Protein AF-K0IMJ0-F1 (afdb_monomer_lite)

Structure (mmCIF, N/CA/C/O backbone):
data_AF-K0IMJ0-F1
#
_entry.id   AF-K0IMJ0-F1
#
loop_
_atom_site.group_PDB
_atom_site.id
_atom_site.type_symbol
_atom_site.label_atom_id
_atom_site.label_alt_id
_atom_site.label_comp_id
_atom_site.label_asym_id
_atom_site.label_entity_id
_atom_site.label_seq_id
_atom_site.pdbx_PDB_ins_code
_atom_site.Cartn_x
_atom_site.Cartn_y
_atom_site.Cartn_z
_atom_site.occupancy
_atom_site.B_iso_or_equiv
_atom_site.auth_seq_id
_atom_site.auth_comp_id
_atom_site.auth_asym_id
_atom_site.auth_atom_id
_atom_site.pdbx_PDB_model_num
ATOM 1 N N . MET A 1 1 ? 14.887 1.684 5.832 1.00 66.50 1 MET A N 1
ATOM 2 C CA . MET A 1 1 ? 14.760 2.628 4.702 1.00 66.50 1 MET A CA 1
ATOM 3 C C . MET A 1 1 ? 13.283 2.788 4.365 1.00 66.50 1 MET A C 1
ATOM 5 O O . MET A 1 1 ? 12.647 1.755 4.183 1.00 66.50 1 MET A O 1
ATOM 9 N N . PRO A 1 2 ? 12.743 4.018 4.361 1.00 81.38 2 PRO A N 1
ATOM 10 C CA . PRO A 1 2 ? 11.340 4.286 4.018 1.00 81.38 2 PRO A CA 1
ATOM 11 C C . PRO A 1 2 ? 10.992 3.920 2.564 1.00 81.38 2 PRO A C 1
ATOM 13 O O . PRO A 1 2 ? 11.862 3.975 1.689 1.00 81.38 2 PRO A O 1
ATOM 16 N N . ILE A 1 3 ? 9.724 3.591 2.302 1.00 82.00 3 ILE A N 1
ATOM 17 C CA . ILE A 1 3 ? 9.204 3.175 0.987 1.00 82.00 3 ILE A CA 1
ATOM 18 C C . ILE A 1 3 ? 9.400 4.286 -0.047 1.00 82.00 3 ILE A C 1
ATOM 20 O O . ILE A 1 3 ? 9.798 3.993 -1.176 1.00 82.00 3 ILE A O 1
ATOM 24 N N . ARG A 1 4 ? 9.250 5.555 0.361 1.00 83.25 4 ARG A N 1
ATOM 25 C CA . ARG A 1 4 ? 9.509 6.736 -0.493 1.00 83.25 4 ARG A CA 1
ATOM 26 C C . ARG A 1 4 ? 10.887 6.749 -1.155 1.00 83.25 4 ARG A C 1
ATOM 28 O O . ARG A 1 4 ? 11.062 7.381 -2.187 1.00 83.25 4 ARG A O 1
ATOM 35 N N . HIS A 1 5 ? 11.868 6.050 -0.583 1.00 84.94 5 HIS A N 1
ATOM 36 C CA . HIS A 1 5 ? 13.197 5.928 -1.177 1.00 84.94 5 HIS A CA 1
ATOM 37 C C . HIS A 1 5 ? 13.399 4.608 -1.932 1.00 84.94 5 HIS A C 1
ATOM 39 O O . HIS A 1 5 ? 14.235 4.550 -2.826 1.00 84.94 5 HIS A O 1
ATOM 45 N N . LEU A 1 6 ? 12.644 3.555 -1.607 1.00 80.88 6 LEU A N 1
ATOM 46 C CA . LEU A 1 6 ? 12.759 2.248 -2.263 1.00 80.88 6 LEU A CA 1
ATOM 47 C C . LEU A 1 6 ? 12.119 2.242 -3.654 1.00 80.88 6 LEU A C 1
ATOM 49 O O . LEU A 1 6 ? 12.691 1.669 -4.575 1.00 80.88 6 LEU A O 1
ATOM 53 N N . VAL A 1 7 ? 10.975 2.910 -3.830 1.00 81.00 7 VAL A N 1
ATOM 54 C CA . VAL A 1 7 ? 10.273 2.953 -5.126 1.00 81.00 7 VAL A CA 1
ATOM 55 C C . VAL A 1 7 ? 11.107 3.654 -6.212 1.00 81.00 7 VAL A C 1
ATOM 57 O O . VAL A 1 7 ? 11.291 3.061 -7.277 1.00 81.00 7 VAL A O 1
ATOM 60 N N . PRO A 1 8 ? 11.701 4.844 -5.977 1.00 80.62 8 PRO A N 1
ATOM 61 C CA . PRO A 1 8 ? 12.594 5.458 -6.961 1.00 80.62 8 PRO A CA 1
ATOM 62 C C . PRO A 1 8 ? 13.854 4.630 -7.228 1.00 80.62 8 PRO A C 1
ATOM 64 O O . PRO A 1 8 ? 14.329 4.595 -8.361 1.00 80.62 8 PRO A O 1
ATOM 67 N N . LEU A 1 9 ? 14.392 3.945 -6.210 1.00 79.31 9 LEU A N 1
ATOM 68 C CA . LEU A 1 9 ? 15.546 3.062 -6.387 1.00 79.31 9 LEU A CA 1
ATOM 69 C C . LEU A 1 9 ? 15.216 1.856 -7.264 1.00 79.31 9 LEU A C 1
ATOM 71 O O . LEU A 1 9 ? 15.993 1.568 -8.164 1.00 79.31 9 LEU A O 1
ATOM 75 N N . LEU A 1 10 ? 14.065 1.208 -7.066 1.00 76.81 10 LEU A N 1
ATOM 76 C CA . LEU A 1 10 ? 13.575 0.138 -7.942 1.00 76.81 10 LEU A CA 1
ATOM 77 C C . LEU A 1 10 ? 13.455 0.614 -9.391 1.00 76.81 10 LEU A C 1
ATOM 79 O O . LEU A 1 10 ? 13.978 -0.032 -10.299 1.00 76.81 10 LEU A O 1
ATOM 83 N N . LYS A 1 11 ? 12.845 1.789 -9.599 1.00 74.81 11 LYS A N 1
ATOM 84 C CA . LYS A 1 11 ? 12.734 2.398 -10.931 1.00 74.81 11 LYS A CA 1
ATOM 85 C C . LYS A 1 11 ? 14.098 2.738 -11.533 1.00 74.81 11 LYS A C 1
ATOM 87 O O . LYS A 1 11 ? 14.293 2.553 -12.724 1.00 74.81 11 LYS A O 1
ATOM 92 N N . SER A 1 12 ? 15.058 3.227 -10.752 1.00 69.62 12 SER A N 1
ATOM 93 C CA . SER A 1 12 ? 16.404 3.551 -11.251 1.00 69.62 12 SER A CA 1
ATOM 94 C C . SER A 1 12 ? 17.236 2.295 -11.538 1.00 69.62 12 SER A C 1
ATOM 96 O O . SER A 1 12 ? 17.948 2.225 -12.539 1.00 69.62 12 SER A O 1
ATOM 98 N N . HIS A 1 13 ? 17.108 1.260 -10.705 1.00 63.34 13 HIS A N 1
ATOM 99 C CA . HIS A 1 13 ? 17.813 -0.007 -10.874 1.00 63.34 13 HIS A CA 1
ATOM 100 C C . HIS A 1 13 ? 17.404 -0.709 -12.176 1.00 63.34 13 HIS A C 1
ATOM 102 O O . HIS A 1 13 ? 18.269 -1.173 -12.917 1.00 63.34 13 HIS A O 1
ATOM 108 N N . SER A 1 14 ? 16.118 -0.656 -12.543 1.00 58.59 14 SER A N 1
ATOM 109 C CA . SER A 1 14 ? 15.647 -1.178 -13.833 1.00 58.59 14 SER A CA 1
ATOM 110 C C . SER A 1 14 ? 16.202 -0.422 -15.051 1.00 58.59 14 SER A C 1
ATOM 112 O O . SER A 1 14 ? 16.195 -0.963 -16.152 1.00 58.59 14 SER A O 1
ATOM 114 N N . HIS A 1 15 ? 16.661 0.826 -14.890 1.00 52.69 15 HIS A N 1
ATOM 115 C CA . HIS A 1 15 ? 17.245 1.626 -15.977 1.00 52.69 15 HIS A CA 1
ATOM 116 C C . HIS A 1 15 ? 18.763 1.429 -16.126 1.00 52.69 15 HIS A C 1
ATOM 118 O O . HIS A 1 15 ? 19.292 1.672 -17.205 1.00 52.69 15 HIS A O 1
ATOM 124 N N . ASN A 1 16 ? 19.473 0.978 -15.086 1.00 48.81 16 ASN A N 1
ATOM 125 C CA . ASN A 1 16 ? 20.938 0.842 -15.111 1.00 48.81 16 ASN A CA 1
ATOM 126 C C . ASN A 1 16 ? 21.437 -0.559 -15.501 1.00 48.81 16 ASN A C 1
ATOM 128 O O . ASN A 1 16 ? 22.616 -0.722 -15.804 1.00 48.81 16 ASN A O 1
ATOM 132 N N . LEU A 1 17 ? 20.556 -1.561 -15.571 1.00 50.00 17 LEU A N 1
ATOM 133 C CA . LEU A 1 17 ? 20.870 -2.908 -16.069 1.00 50.00 17 LEU A CA 1
ATOM 134 C C . LEU A 1 17 ? 20.845 -3.005 -17.612 1.00 50.00 17 LEU A C 1
ATOM 136 O O . LEU A 1 17 ? 20.726 -4.093 -18.169 1.00 50.00 17 LEU A O 1
ATOM 140 N N . LEU A 1 18 ? 20.981 -1.877 -18.326 1.00 47.62 18 LEU A N 1
ATOM 141 C CA . LEU A 1 18 ? 20.987 -1.790 -19.795 1.00 47.62 18 LEU A CA 1
ATOM 142 C C . LEU A 1 18 ? 22.322 -2.259 -20.406 1.00 47.62 18 LEU A C 1
ATOM 144 O O . LEU A 1 18 ? 22.977 -1.555 -21.173 1.00 47.62 18 LEU A O 1
ATOM 148 N N . GLY A 1 19 ? 22.712 -3.484 -20.060 1.00 45.09 19 GLY A N 1
ATOM 149 C CA . GLY A 1 19 ? 23.825 -4.223 -20.629 1.00 45.09 19 GLY A CA 1
ATOM 150 C C . GLY A 1 19 ? 23.373 -5.606 -21.095 1.00 45.09 19 GLY A C 1
ATOM 151 O O . GLY A 1 19 ? 23.455 -6.565 -20.344 1.00 45.09 19 GLY A O 1
ATOM 152 N N . ARG A 1 20 ? 23.004 -5.679 -22.379 1.00 42.19 20 ARG A N 1
ATOM 153 C CA . ARG A 1 20 ? 23.011 -6.852 -23.283 1.00 42.19 20 ARG A CA 1
ATOM 154 C C . ARG A 1 20 ? 21.811 -7.802 -23.395 1.00 42.19 20 ARG A C 1
ATOM 156 O O . ARG A 1 20 ? 21.728 -8.384 -24.471 1.00 42.19 20 ARG A O 1
ATOM 163 N N . ASP A 1 21 ? 20.851 -7.873 -22.472 1.00 47.88 21 ASP A N 1
ATOM 164 C CA . ASP A 1 21 ? 19.695 -8.784 -22.638 1.00 47.88 21 ASP A CA 1
ATOM 165 C C . ASP A 1 21 ? 18.327 -8.064 -22.697 1.00 47.88 21 ASP A C 1
ATOM 167 O O . ASP A 1 21 ? 17.691 -7.730 -21.703 1.00 47.88 21 ASP A O 1
ATOM 171 N N . TRP A 1 22 ? 17.937 -7.770 -23.938 1.00 42.00 22 TRP A N 1
ATOM 172 C CA . TRP A 1 22 ? 16.612 -7.555 -24.533 1.00 42.00 22 TRP A CA 1
ATOM 173 C C . TRP A 1 22 ? 15.346 -7.613 -23.628 1.00 42.00 22 TRP A C 1
ATOM 175 O O . TRP A 1 22 ? 14.984 -8.651 -23.096 1.00 42.00 22 TRP A O 1
ATOM 185 N N . ILE A 1 23 ? 14.585 -6.504 -23.602 1.00 48.38 23 ILE A N 1
ATOM 186 C CA . ILE A 1 23 ? 13.110 -6.365 -23.418 1.00 48.38 23 ILE A CA 1
ATOM 187 C C . ILE A 1 23 ? 12.468 -6.803 -22.070 1.00 48.38 23 ILE A C 1
ATOM 189 O O . ILE A 1 23 ? 11.442 -6.236 -21.698 1.00 48.38 23 ILE A O 1
ATOM 193 N N . GLU A 1 24 ? 13.050 -7.702 -21.277 1.00 43.44 24 GLU A N 1
ATOM 194 C CA . GLU A 1 24 ? 12.277 -8.456 -20.264 1.00 43.44 24 GLU A CA 1
ATOM 195 C C . GLU A 1 24 ? 12.344 -7.994 -18.796 1.00 43.44 24 GLU A C 1
ATOM 197 O O . GLU A 1 24 ? 11.636 -8.543 -17.954 1.00 43.44 24 GLU A O 1
ATOM 202 N N . ARG A 1 25 ? 13.138 -6.979 -18.436 1.00 48.62 25 ARG A N 1
ATOM 203 C CA . ARG A 1 25 ? 13.286 -6.565 -17.019 1.00 48.62 25 ARG A CA 1
ATOM 204 C C . ARG A 1 25 ? 12.996 -5.090 -16.751 1.00 48.62 25 ARG A C 1
ATOM 206 O O . ARG A 1 25 ? 13.628 -4.460 -15.906 1.00 48.62 25 ARG A O 1
ATOM 213 N N . ARG A 1 26 ? 11.986 -4.522 -17.417 1.00 53.28 26 ARG A N 1
ATOM 214 C CA . ARG A 1 26 ? 11.326 -3.338 -16.853 1.00 53.28 26 ARG A CA 1
ATOM 215 C C . ARG A 1 26 ? 10.479 -3.813 -15.678 1.00 53.28 26 ARG A C 1
ATOM 217 O O . ARG A 1 26 ? 9.484 -4.499 -15.876 1.00 53.28 26 ARG A O 1
ATOM 224 N N . ILE A 1 27 ? 10.882 -3.454 -14.461 1.00 61.59 27 ILE A N 1
ATOM 225 C CA . ILE A 1 27 ? 9.939 -3.430 -13.345 1.00 61.59 27 ILE A CA 1
ATOM 226 C C . ILE A 1 27 ? 8.921 -2.357 -13.720 1.00 61.59 27 ILE A C 1
ATOM 228 O O . ILE A 1 27 ? 9.216 -1.162 -13.665 1.00 61.59 27 ILE A O 1
ATOM 232 N N . ASP A 1 28 ? 7.775 -2.798 -14.223 1.00 75.81 28 ASP A N 1
ATOM 233 C CA . ASP A 1 28 ? 6.666 -1.916 -14.516 1.00 75.81 28 ASP A CA 1
ATOM 234 C C . ASP A 1 28 ? 5.933 -1.550 -13.223 1.00 75.81 28 ASP A C 1
ATOM 236 O O . ASP A 1 28 ? 6.106 -2.145 -12.153 1.00 75.81 28 ASP A O 1
ATOM 240 N N . ASP A 1 29 ? 5.121 -0.510 -13.329 1.00 83.06 29 ASP A N 1
ATOM 241 C CA . ASP A 1 29 ? 4.339 0.013 -12.219 1.00 83.06 29 ASP A CA 1
ATOM 242 C C . ASP A 1 29 ? 3.418 -1.074 -11.620 1.00 83.06 29 ASP A C 1
ATOM 244 O O . ASP A 1 29 ? 3.245 -1.144 -10.402 1.00 83.06 29 ASP A O 1
ATOM 248 N N . TYR A 1 30 ? 2.951 -2.018 -12.446 1.00 84.00 30 TYR A N 1
ATOM 249 C CA . TYR A 1 30 ? 2.172 -3.179 -12.015 1.00 84.00 30 TYR A CA 1
ATOM 250 C C . TYR A 1 30 ? 2.948 -4.113 -11.074 1.00 84.00 30 TYR A C 1
ATOM 252 O O . TYR A 1 30 ? 2.420 -4.533 -10.040 1.00 84.00 30 TYR A O 1
ATOM 260 N N . ARG A 1 31 ? 4.218 -4.420 -11.370 1.00 86.56 31 ARG A N 1
ATOM 261 C CA . ARG A 1 31 ? 5.056 -5.266 -10.506 1.00 86.56 31 ARG A CA 1
ATOM 262 C C . ARG A 1 31 ? 5.316 -4.613 -9.151 1.00 86.56 31 ARG A C 1
ATOM 264 O O . ARG A 1 31 ? 5.236 -5.300 -8.132 1.00 86.56 31 ARG A O 1
ATOM 271 N N . ILE A 1 32 ? 5.558 -3.300 -9.116 1.00 89.25 32 ILE A N 1
ATOM 272 C CA . ILE A 1 32 ? 5.726 -2.547 -7.859 1.00 89.25 32 ILE A CA 1
ATOM 273 C C . ILE A 1 32 ? 4.458 -2.649 -7.005 1.00 89.25 32 ILE A C 1
ATOM 275 O O . ILE A 1 32 ? 4.543 -2.967 -5.817 1.00 89.25 32 ILE A O 1
ATOM 279 N N . LEU A 1 33 ? 3.287 -2.444 -7.612 1.00 91.69 33 LEU A N 1
ATOM 280 C CA . LEU A 1 33 ? 2.003 -2.555 -6.919 1.00 91.69 33 LEU A CA 1
ATOM 281 C C . LEU A 1 33 ? 1.759 -3.969 -6.400 1.00 91.69 33 LEU A C 1
ATOM 283 O O . LEU A 1 33 ? 1.407 -4.131 -5.236 1.00 91.69 33 LEU A O 1
ATOM 287 N N . SER A 1 34 ? 2.032 -4.998 -7.203 1.00 92.56 34 SER A N 1
ATOM 288 C CA . SER A 1 34 ? 1.885 -6.392 -6.771 1.00 92.56 34 SER A CA 1
ATOM 289 C C . SER A 1 34 ? 2.790 -6.732 -5.579 1.00 92.56 34 SER A C 1
ATOM 291 O O . SER A 1 34 ? 2.386 -7.459 -4.669 1.00 92.56 34 SER A O 1
ATOM 293 N N . ILE A 1 35 ? 4.010 -6.188 -5.534 1.00 93.06 35 ILE A N 1
ATOM 294 C CA . ILE A 1 35 ? 4.915 -6.356 -4.389 1.00 93.06 35 ILE A CA 1
ATOM 295 C C . ILE A 1 35 ? 4.343 -5.678 -3.138 1.00 93.06 35 ILE A C 1
ATOM 297 O O . ILE A 1 35 ? 4.373 -6.267 -2.053 1.00 93.06 35 ILE A O 1
ATOM 301 N N . MET A 1 36 ? 3.800 -4.467 -3.286 1.00 94.25 36 MET A N 1
ATOM 302 C CA . MET A 1 36 ? 3.141 -3.752 -2.192 1.00 94.25 36 MET A CA 1
ATOM 303 C C . MET A 1 36 ? 1.907 -4.507 -1.688 1.00 94.25 36 MET A C 1
ATOM 305 O O . MET A 1 36 ? 1.776 -4.701 -0.482 1.00 94.25 36 MET A O 1
ATOM 309 N N . GLU A 1 37 ? 1.049 -4.998 -2.586 1.00 95.62 37 GLU A N 1
ATOM 310 C CA . GLU A 1 37 ? -0.120 -5.817 -2.244 1.00 95.62 37 GLU A CA 1
ATOM 311 C C . GLU A 1 37 ? 0.275 -7.039 -1.418 1.00 95.62 37 GLU A C 1
ATOM 313 O O . GLU A 1 37 ? -0.276 -7.262 -0.342 1.00 95.62 37 GLU A O 1
ATOM 318 N N . LYS A 1 38 ? 1.284 -7.791 -1.875 1.00 95.75 38 LYS A N 1
ATOM 319 C CA . LYS A 1 38 ? 1.787 -8.967 -1.154 1.00 95.75 38 LYS A CA 1
ATOM 320 C C . LYS A 1 38 ? 2.351 -8.611 0.222 1.00 95.75 38 LYS A C 1
ATOM 322 O O . LYS A 1 38 ? 2.208 -9.388 1.158 1.00 95.75 38 LYS A O 1
ATOM 327 N N . GLY A 1 39 ? 2.988 -7.449 0.364 1.00 95.31 39 GLY A N 1
ATOM 328 C CA . GLY A 1 39 ? 3.503 -6.991 1.658 1.00 95.31 39 GLY A CA 1
ATOM 329 C C . GLY A 1 39 ? 2.396 -6.686 2.662 1.00 95.31 39 GLY A C 1
ATOM 330 O O . GLY A 1 39 ? 2.551 -6.974 3.849 1.00 95.31 39 GLY A O 1
ATOM 331 N N . ILE A 1 40 ? 1.271 -6.152 2.185 1.00 96.44 40 ILE A N 1
ATOM 332 C CA . ILE A 1 40 ? 0.071 -5.946 3.003 1.00 96.44 40 ILE A CA 1
ATOM 333 C C . ILE A 1 40 ? -0.555 -7.295 3.371 1.00 96.44 40 ILE A C 1
ATOM 335 O O . ILE A 1 40 ? -0.842 -7.534 4.548 1.00 96.44 40 ILE A O 1
ATOM 339 N N . ASP A 1 41 ? -0.684 -8.193 2.392 1.00 97.19 41 ASP A N 1
ATOM 340 C CA . ASP A 1 41 ? -1.261 -9.527 2.573 1.00 97.19 41 ASP A CA 1
ATOM 341 C C . ASP A 1 41 ? -0.542 -10.357 3.643 1.00 97.19 41 ASP A C 1
ATOM 343 O O . ASP A 1 41 ? -1.202 -11.053 4.413 1.00 97.19 41 ASP A O 1
ATOM 347 N N . ASP A 1 42 ? 0.785 -10.252 3.740 1.00 95.94 42 ASP A N 1
ATOM 348 C CA . ASP A 1 42 ? 1.583 -10.996 4.726 1.00 95.94 42 ASP A CA 1
ATOM 349 C C . ASP A 1 42 ? 1.205 -10.696 6.182 1.00 95.94 42 ASP A C 1
ATOM 351 O O . ASP A 1 42 ? 1.393 -11.539 7.057 1.00 95.94 42 ASP A O 1
ATOM 355 N N . ILE A 1 43 ? 0.705 -9.488 6.453 1.00 96.44 43 ILE A N 1
ATOM 356 C CA . ILE A 1 43 ? 0.395 -9.032 7.813 1.00 96.44 43 ILE A CA 1
ATOM 357 C C . ILE A 1 43 ? -1.106 -9.059 8.080 1.00 96.44 43 ILE A C 1
ATOM 359 O O . ILE A 1 43 ? -1.535 -9.451 9.163 1.00 96.44 43 ILE A O 1
ATOM 363 N N . VAL A 1 44 ? -1.907 -8.608 7.116 1.00 94.44 44 VAL A N 1
ATOM 364 C CA . VAL A 1 44 ? -3.350 -8.399 7.303 1.00 94.44 44 VAL A CA 1
ATOM 365 C C . VAL A 1 44 ? -4.158 -9.620 6.849 1.00 94.44 44 VAL A C 1
ATOM 367 O O . VAL A 1 44 ? -5.271 -9.838 7.325 1.00 94.44 44 VAL A O 1
ATOM 370 N N . GLY A 1 45 ? -3.589 -10.451 5.977 1.00 94.88 45 GLY A N 1
ATOM 371 C CA . GLY A 1 45 ? -4.217 -11.647 5.431 1.00 94.88 45 GLY A CA 1
ATOM 372 C C . GLY A 1 45 ? -4.436 -11.559 3.923 1.00 94.88 45 GLY A C 1
ATOM 373 O O . GLY A 1 45 ? -4.394 -10.494 3.311 1.00 94.88 45 GLY A O 1
ATOM 374 N N . LYS A 1 46 ? -4.681 -12.713 3.305 1.00 95.25 46 LYS A N 1
ATOM 375 C CA . LYS A 1 46 ? -4.786 -12.855 1.847 1.00 95.25 46 LYS A CA 1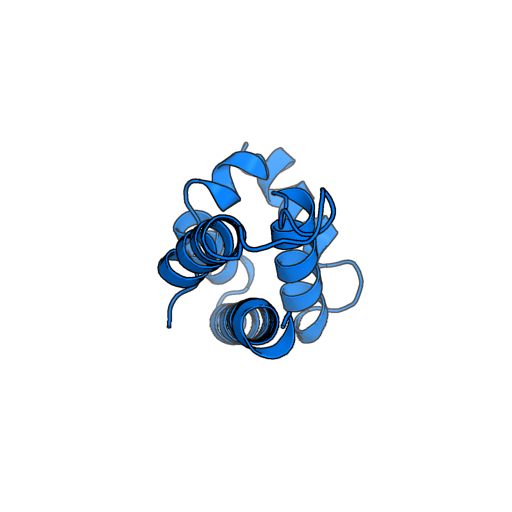
ATOM 376 C C . LYS A 1 46 ? -5.835 -11.914 1.234 1.00 95.25 46 LYS A C 1
ATOM 378 O O . LYS A 1 46 ? -6.955 -11.834 1.735 1.00 95.25 46 LYS A O 1
ATOM 383 N N . ASN A 1 47 ? -5.503 -11.303 0.094 1.00 93.50 47 ASN A N 1
ATOM 384 C CA . ASN A 1 47 ? -6.330 -10.355 -0.669 1.00 93.50 47 ASN A CA 1
ATOM 385 C C . ASN A 1 47 ? -6.600 -9.003 0.023 1.00 93.50 47 ASN A C 1
ATOM 387 O O . ASN A 1 47 ? -7.381 -8.198 -0.495 1.00 93.50 47 ASN A O 1
ATOM 391 N N . SER A 1 48 ? -5.984 -8.730 1.172 1.00 95.38 48 SER A N 1
ATOM 392 C CA . SER A 1 48 ? -6.164 -7.467 1.890 1.00 95.38 48 SER A CA 1
ATOM 393 C C . SER A 1 48 ? -5.451 -6.300 1.208 1.00 95.38 48 SER A C 1
ATOM 395 O O . SER A 1 48 ? -5.975 -5.191 1.226 1.00 95.38 48 SER A O 1
ATOM 397 N N . GLY A 1 49 ? -4.322 -6.536 0.537 1.00 95.56 49 GLY A N 1
ATOM 398 C CA . GLY A 1 49 ? -3.616 -5.549 -0.274 1.00 95.56 49 GLY A CA 1
ATOM 399 C C . GLY A 1 49 ? -4.482 -5.037 -1.419 1.00 95.56 49 GLY A C 1
ATOM 400 O O . GLY A 1 49 ? -4.660 -3.829 -1.571 1.00 95.56 49 GLY A O 1
ATOM 401 N N . ARG A 1 50 ? -5.132 -5.952 -2.148 1.00 95.06 50 ARG A N 1
ATOM 402 C CA . ARG A 1 50 ? -6.092 -5.586 -3.197 1.00 95.06 50 ARG A CA 1
ATOM 403 C C . ARG A 1 50 ? -7.256 -4.769 -2.634 1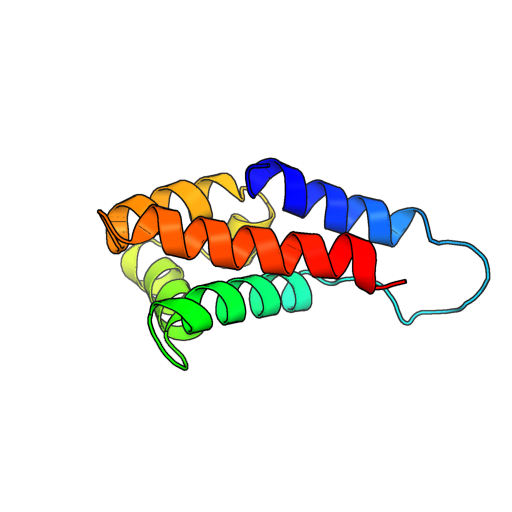.00 95.06 50 ARG A C 1
ATOM 405 O O . ARG A 1 50 ? -7.643 -3.759 -3.218 1.00 95.06 50 ARG A O 1
ATOM 412 N N . LEU A 1 51 ? -7.817 -5.185 -1.494 1.00 95.81 51 LEU A N 1
ATOM 413 C CA . LEU A 1 51 ? -8.897 -4.443 -0.835 1.00 95.81 51 LEU A CA 1
ATOM 414 C C . LEU A 1 51 ? -8.437 -3.052 -0.380 1.00 95.81 51 LEU A C 1
ATOM 416 O O . LEU A 1 51 ? -9.188 -2.084 -0.502 1.00 95.81 51 LEU A O 1
ATOM 420 N N . PHE A 1 52 ? -7.209 -2.936 0.118 1.00 95.62 52 PHE A N 1
ATOM 421 C CA . PHE A 1 52 ? -6.615 -1.673 0.526 1.00 95.62 52 PHE A CA 1
ATOM 422 C C . PHE A 1 52 ? -6.508 -0.703 -0.656 1.00 95.62 52 PHE A C 1
ATOM 424 O O . PHE A 1 52 ? -7.039 0.403 -0.562 1.00 95.62 52 PHE A O 1
ATOM 431 N N . PHE A 1 53 ? -5.923 -1.112 -1.788 1.00 95.44 53 PHE A N 1
ATOM 432 C CA . PHE A 1 53 ? -5.837 -0.250 -2.975 1.00 95.44 53 PHE A CA 1
ATOM 433 C C . PHE A 1 53 ? -7.216 0.100 -3.537 1.00 95.44 53 PHE A C 1
ATOM 435 O O . PHE A 1 53 ? -7.480 1.258 -3.858 1.00 95.44 53 PHE A O 1
ATOM 442 N N . HIS A 1 54 ? -8.148 -0.854 -3.537 1.00 95.50 54 HIS A N 1
ATOM 443 C CA . HIS A 1 54 ? -9.529 -0.580 -3.920 1.00 95.50 54 HIS A CA 1
ATOM 444 C C . HIS A 1 54 ? -10.193 0.464 -3.004 1.00 95.50 54 HIS A C 1
ATOM 446 O O . HIS A 1 54 ? -10.903 1.351 -3.475 1.00 95.50 54 HIS A O 1
ATOM 452 N N . THR A 1 55 ? -9.912 0.408 -1.700 1.00 94.88 55 THR A N 1
ATOM 453 C CA . THR A 1 55 ? -10.387 1.392 -0.718 1.00 94.88 55 THR A CA 1
ATOM 454 C C . THR A 1 55 ? -9.762 2.764 -0.962 1.00 94.88 55 THR A C 1
ATOM 456 O O . THR A 1 55 ? -10.469 3.768 -0.920 1.00 94.88 55 THR A O 1
ATOM 459 N N . LEU A 1 56 ? -8.460 2.834 -1.259 1.00 95.00 56 LEU A N 1
ATOM 460 C CA . LEU A 1 56 ? -7.791 4.089 -1.616 1.00 95.00 56 LEU A CA 1
ATOM 461 C C . LEU A 1 56 ? -8.439 4.756 -2.824 1.00 95.00 56 LEU A C 1
ATOM 463 O O . LEU A 1 56 ? -8.745 5.950 -2.780 1.00 95.00 56 LEU A O 1
ATOM 467 N N . ARG A 1 57 ? -8.731 3.969 -3.853 1.00 95.56 57 ARG A N 1
ATOM 468 C CA . ARG A 1 57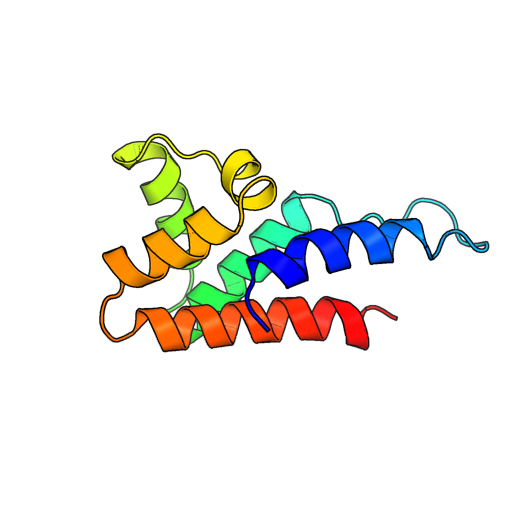 ? -9.380 4.463 -5.058 1.00 95.56 57 ARG A CA 1
ATOM 469 C C . ARG A 1 57 ? -10.800 4.95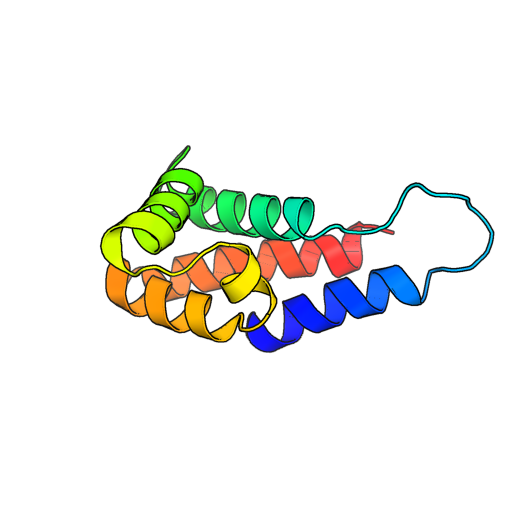1 -4.788 1.00 95.56 57 ARG A C 1
ATOM 471 O O . ARG A 1 57 ? -11.128 6.086 -5.114 1.00 95.56 57 ARG A O 1
ATOM 478 N N . LEU A 1 58 ? -11.635 4.120 -4.164 1.00 95.94 58 LEU A N 1
ATOM 479 C CA . LEU A 1 58 ? -13.060 4.419 -3.998 1.00 95.94 58 LEU A CA 1
ATOM 480 C C . LEU A 1 58 ? -13.357 5.453 -2.910 1.00 95.94 58 LEU A C 1
ATOM 482 O O . LEU A 1 58 ? -14.224 6.301 -3.094 1.00 95.94 58 LEU A O 1
ATOM 486 N N . VAL A 1 59 ? -12.675 5.369 -1.768 1.00 94.62 59 VAL A N 1
ATOM 487 C CA . VAL A 1 59 ? -12.975 6.202 -0.592 1.00 94.62 59 VAL A CA 1
ATOM 488 C C . VAL A 1 59 ? -12.137 7.473 -0.589 1.00 94.62 59 VAL A C 1
ATOM 490 O O . VAL A 1 59 ? -12.618 8.527 -0.179 1.00 94.62 59 VAL A O 1
ATOM 493 N N . TYR A 1 60 ? -10.882 7.386 -1.034 1.00 91.88 60 TYR A N 1
ATOM 494 C CA . TYR A 1 60 ? -9.941 8.503 -0.968 1.00 91.88 60 TYR A CA 1
ATOM 495 C C . TYR A 1 60 ? -9.670 9.163 -2.325 1.00 91.88 60 TYR A C 1
ATOM 497 O O . TYR A 1 60 ? -9.011 10.201 -2.346 1.00 91.88 60 TYR A O 1
ATOM 505 N N . GLY A 1 61 ? -10.161 8.604 -3.439 1.00 94.00 61 GLY A N 1
ATOM 506 C CA . GLY A 1 61 ? -9.878 9.121 -4.783 1.00 94.00 61 GLY A CA 1
ATOM 507 C C . GLY A 1 61 ? -8.388 9.066 -5.135 1.00 94.00 61 GLY A C 1
ATOM 508 O O . GLY A 1 61 ? -7.879 9.949 -5.824 1.00 94.00 61 GLY A O 1
ATOM 509 N N . ILE A 1 62 ? -7.663 8.090 -4.580 1.00 93.88 62 ILE A N 1
ATOM 510 C CA . ILE A 1 62 ? -6.230 7.894 -4.809 1.00 93.88 62 ILE A CA 1
ATOM 511 C C . ILE A 1 62 ? -6.059 6.642 -5.663 1.00 93.88 62 ILE A C 1
ATOM 513 O O . ILE A 1 62 ? -6.201 5.529 -5.160 1.00 93.88 62 ILE A O 1
ATOM 517 N N . ASP A 1 63 ? -5.748 6.842 -6.940 1.00 92.69 63 ASP A N 1
ATOM 518 C CA . ASP A 1 63 ? -5.424 5.756 -7.866 1.00 92.69 63 ASP A CA 1
ATOM 519 C C . ASP A 1 63 ? -4.014 5.199 -7.618 1.00 92.69 63 ASP A C 1
ATOM 521 O O . ASP A 1 63 ? -3.144 5.867 -7.042 1.00 92.69 63 ASP A O 1
ATOM 525 N N . GLU A 1 64 ? -3.774 3.968 -8.071 1.00 88.50 64 GLU A N 1
ATOM 526 C CA . GLU A 1 64 ? -2.521 3.257 -7.826 1.00 88.50 64 GLU A CA 1
ATOM 527 C C . GLU A 1 64 ? -1.298 3.973 -8.433 1.00 88.50 64 GLU A C 1
ATOM 529 O O . GLU A 1 64 ? -0.245 4.046 -7.797 1.00 88.50 64 GLU A O 1
ATOM 534 N N . ASP A 1 65 ? -1.448 4.611 -9.597 1.00 88.12 65 ASP A N 1
ATOM 535 C CA . ASP A 1 65 ? -0.381 5.393 -10.244 1.00 88.12 65 ASP A CA 1
ATOM 536 C C . ASP A 1 65 ? 0.131 6.523 -9.343 1.00 88.12 65 ASP A C 1
ATOM 538 O O . ASP A 1 65 ? 1.332 6.809 -9.271 1.00 88.12 65 ASP A O 1
ATOM 542 N N . LYS A 1 66 ? -0.783 7.151 -8.595 1.00 90.25 66 LYS A N 1
ATOM 543 C CA . LYS A 1 66 ? -0.452 8.232 -7.666 1.00 90.25 66 LYS A CA 1
ATOM 544 C C . LYS A 1 66 ? 0.352 7.717 -6.476 1.00 90.25 66 LYS A C 1
ATOM 546 O O . LYS A 1 66 ? 1.235 8.425 -6.001 1.00 90.25 66 LYS A O 1
ATOM 551 N N . ILE A 1 67 ? 0.098 6.485 -6.028 1.00 90.69 67 ILE A N 1
ATOM 552 C CA . ILE A 1 67 ? 0.888 5.835 -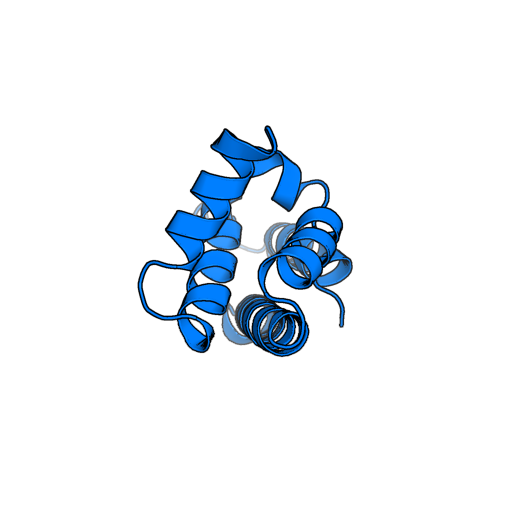4.975 1.00 90.69 67 ILE A CA 1
ATOM 553 C C . ILE A 1 67 ? 2.325 5.594 -5.431 1.00 90.69 67 ILE A C 1
ATOM 555 O O . ILE A 1 67 ? 3.256 5.778 -4.653 1.00 90.69 67 ILE A O 1
ATOM 559 N N . ILE A 1 68 ? 2.535 5.223 -6.690 1.00 87.81 68 ILE A N 1
ATOM 560 C CA . ILE A 1 68 ? 3.888 5.000 -7.206 1.00 87.81 68 ILE A CA 1
ATOM 561 C C . ILE A 1 68 ? 4.641 6.325 -7.363 1.00 87.81 68 ILE A C 1
ATOM 563 O O . ILE A 1 68 ? 5.838 6.394 -7.082 1.00 87.81 68 ILE A O 1
ATOM 567 N N . GLN A 1 69 ? 3.954 7.376 -7.815 1.00 86.31 69 GLN A N 1
ATOM 568 C CA . GLN A 1 69 ? 4.537 8.712 -7.959 1.00 86.31 69 GLN A CA 1
ATOM 569 C C . GLN A 1 69 ? 4.833 9.376 -6.607 1.00 86.31 69 GLN A C 1
ATOM 571 O O . GLN A 1 69 ? 5.799 10.128 -6.505 1.00 86.31 69 GLN A O 1
ATOM 576 N N . GLN A 1 70 ? 4.014 9.100 -5.587 1.00 90.62 70 GLN A N 1
ATOM 577 C CA . GLN A 1 70 ? 4.107 9.672 -4.239 1.00 90.62 70 GLN A CA 1
ATOM 578 C C . GLN A 1 70 ? 4.006 8.555 -3.182 1.00 90.62 70 GLN A C 1
ATOM 580 O O . GLN A 1 70 ? 2.965 8.405 -2.531 1.00 90.62 70 GLN A O 1
ATOM 585 N N . PRO A 1 71 ? 5.058 7.735 -2.990 1.00 89.06 71 PRO A N 1
ATOM 586 C CA . PRO A 1 71 ? 4.990 6.562 -2.114 1.00 89.06 71 PRO A CA 1
ATOM 587 C C . PRO A 1 71 ? 4.789 6.901 -0.632 1.00 89.06 71 PRO A C 1
ATOM 589 O O . PRO A 1 71 ? 4.343 6.057 0.141 1.00 89.06 71 PRO A O 1
ATOM 592 N N . GLU A 1 72 ? 5.061 8.136 -0.218 1.00 90.88 72 GLU A N 1
ATOM 593 C CA . GLU A 1 72 ? 4.708 8.663 1.100 1.00 90.88 72 GLU A CA 1
ATOM 594 C C . GLU A 1 72 ? 3.197 8.622 1.379 1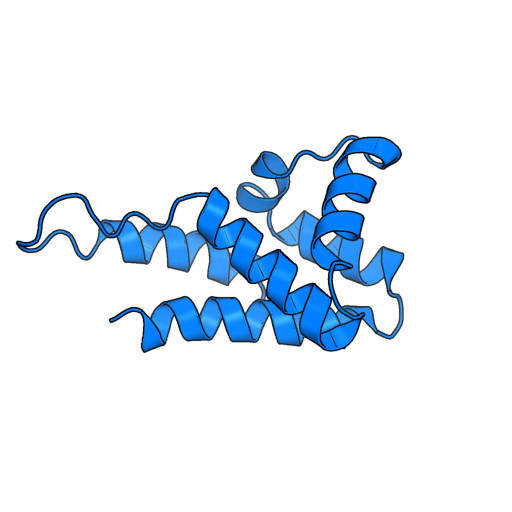.00 90.88 72 GLU A C 1
ATOM 596 O O . GLU A 1 72 ? 2.801 8.449 2.532 1.00 90.88 72 GLU A O 1
ATOM 601 N N . LEU A 1 73 ? 2.347 8.693 0.344 1.00 92.44 73 LEU A N 1
ATOM 602 C CA . LEU A 1 73 ? 0.902 8.516 0.499 1.00 92.44 73 LEU A CA 1
ATOM 603 C C . LEU A 1 73 ? 0.580 7.108 0.995 1.00 92.44 73 LEU A C 1
ATOM 605 O O . LEU A 1 73 ? -0.299 6.942 1.837 1.00 92.44 73 LEU A O 1
ATOM 609 N N . LEU A 1 74 ? 1.308 6.092 0.525 1.00 91.00 74 LEU A N 1
ATOM 610 C CA . LEU A 1 74 ? 1.140 4.730 1.022 1.00 91.00 74 LEU A CA 1
ATOM 611 C C . LEU A 1 74 ? 1.487 4.652 2.510 1.00 91.00 74 LEU A C 1
ATOM 613 O O . LEU A 1 74 ? 0.730 4.071 3.286 1.00 91.00 74 LEU A O 1
ATOM 617 N N . GLU A 1 75 ? 2.605 5.269 2.905 1.00 91.31 75 GLU A N 1
ATOM 618 C CA . GLU A 1 75 ? 3.051 5.321 4.300 1.00 91.31 75 GLU A CA 1
ATOM 619 C C . GLU A 1 75 ? 1.991 5.960 5.201 1.00 91.31 75 GLU A C 1
ATOM 621 O O . GLU A 1 75 ? 1.582 5.367 6.203 1.00 91.31 75 GLU A O 1
ATOM 626 N N . GLU A 1 76 ? 1.481 7.124 4.803 1.00 94.00 76 GLU A N 1
ATOM 627 C CA . GLU A 1 76 ? 0.440 7.842 5.533 1.00 94.00 76 GLU A CA 1
ATOM 628 C C . GLU A 1 76 ? -0.849 7.013 5.657 1.00 94.00 76 GLU A C 1
ATOM 630 O O . GLU A 1 76 ? -1.416 6.890 6.748 1.00 94.00 76 GLU A O 1
ATOM 635 N N . LYS A 1 77 ? -1.330 6.420 4.556 1.00 94.00 77 LYS A N 1
ATOM 636 C CA . LYS A 1 77 ? -2.603 5.686 4.563 1.00 94.00 77 LYS A CA 1
ATOM 637 C C . LYS A 1 77 ? -2.516 4.365 5.310 1.00 94.00 77 LYS A C 1
ATOM 639 O O . LYS A 1 77 ? -3.467 4.030 6.013 1.00 94.00 77 LYS A O 1
ATOM 644 N N . LEU A 1 78 ? -1.394 3.652 5.232 1.00 93.06 78 LEU A N 1
ATOM 645 C CA . LEU A 1 78 ? -1.187 2.436 6.018 1.00 93.06 78 LEU A CA 1
ATOM 646 C C . LEU A 1 78 ? -1.182 2.733 7.520 1.00 93.06 78 LEU A C 1
ATOM 648 O O . LEU A 1 78 ? -1.837 2.024 8.281 1.00 93.06 78 LEU A O 1
ATOM 652 N N . GLN A 1 79 ? -0.526 3.814 7.946 1.00 92.81 79 GLN A N 1
ATOM 653 C CA . GLN A 1 79 ? -0.574 4.251 9.344 1.00 92.81 79 GLN A CA 1
ATOM 654 C C . GLN A 1 79 ? -1.990 4.627 9.775 1.00 92.81 79 GLN A C 1
ATOM 656 O O . GLN A 1 79 ? -2.448 4.219 10.840 1.00 92.81 79 GLN A O 1
ATOM 661 N N . LYS A 1 80 ? -2.708 5.379 8.937 1.00 93.38 80 LYS A N 1
ATOM 662 C CA . LYS A 1 80 ? -4.056 5.850 9.262 1.00 93.38 80 LYS A CA 1
ATOM 663 C C . LYS A 1 80 ? -5.079 4.714 9.342 1.00 93.38 80 LYS A C 1
ATOM 665 O O . LYS A 1 80 ? -5.926 4.736 10.229 1.00 93.38 80 LYS A O 1
ATOM 670 N N . LEU A 1 81 ? -5.017 3.749 8.424 1.00 92.00 81 LEU A N 1
ATOM 671 C CA . LEU A 1 81 ? -6.001 2.667 8.318 1.00 92.00 81 LEU A CA 1
ATOM 672 C C . LEU A 1 81 ? -5.713 1.504 9.269 1.00 92.00 81 LEU A C 1
ATOM 674 O O . LEU A 1 81 ? -6.644 0.939 9.834 1.00 92.00 81 LEU A O 1
ATOM 678 N N . PHE A 1 82 ? -4.440 1.163 9.480 1.00 91.19 82 PHE A N 1
ATOM 679 C CA . PHE A 1 82 ? -4.057 0.019 10.312 1.00 91.19 82 PHE A CA 1
ATOM 680 C C . PHE A 1 82 ? -3.577 0.412 11.714 1.00 91.19 82 PHE A C 1
ATOM 682 O O . PHE A 1 82 ? -3.317 -0.463 12.545 1.00 91.19 82 PHE A O 1
ATOM 689 N N . GLY A 1 83 ? -3.468 1.711 12.012 1.00 90.94 83 GLY A N 1
ATOM 690 C CA . GLY A 1 83 ? -3.102 2.224 13.330 1.00 90.94 83 GLY A CA 1
ATOM 691 C C . GLY A 1 83 ? -1.801 1.603 13.839 1.00 90.94 83 GLY A C 1
ATOM 692 O O . GLY A 1 83 ? -0.765 1.664 13.182 1.00 90.94 83 GLY A O 1
ATOM 693 N N . LYS A 1 84 ? -1.862 0.937 15.000 1.00 88.12 84 LYS A N 1
ATOM 694 C CA . LYS A 1 84 ? -0.698 0.279 15.625 1.00 88.12 84 LYS A CA 1
ATOM 695 C C . LYS A 1 84 ? -0.042 -0.783 14.731 1.00 88.12 84 LYS A C 1
ATOM 697 O O . LYS A 1 84 ? 1.166 -0.982 14.827 1.00 88.12 84 LYS A O 1
ATOM 702 N N . SER A 1 85 ? -0.811 -1.426 13.851 1.00 89.69 85 SER A N 1
ATOM 703 C CA . SER A 1 85 ? -0.304 -2.430 12.908 1.00 89.69 85 SER A CA 1
ATOM 704 C C . SER A 1 85 ? 0.319 -1.810 11.653 1.00 89.69 85 SER A C 1
ATOM 706 O O . SER A 1 85 ? 1.026 -2.505 10.927 1.00 89.69 85 SER A O 1
ATOM 708 N N . GLY A 1 86 ? 0.129 -0.508 11.408 1.00 91.88 86 GLY A N 1
ATOM 709 C CA . GLY A 1 86 ? 0.640 0.182 10.219 1.00 91.88 86 GLY A CA 1
ATOM 710 C C . GLY A 1 86 ? 2.158 0.072 10.069 1.00 91.88 86 GLY A C 1
ATOM 711 O O . GLY A 1 86 ? 2.650 -0.206 8.979 1.00 91.88 86 GLY A O 1
ATOM 712 N N . ASN A 1 87 ? 2.907 0.168 11.173 1.00 92.44 87 ASN A N 1
ATOM 713 C CA . ASN A 1 87 ? 4.361 -0.029 11.167 1.00 92.44 87 ASN A CA 1
ATOM 714 C C . ASN A 1 87 ? 4.774 -1.433 10.698 1.00 92.44 87 ASN A C 1
ATOM 716 O O . ASN A 1 87 ? 5.718 -1.557 9.921 1.00 92.44 87 ASN A O 1
ATOM 720 N N . ALA A 1 88 ? 4.075 -2.479 11.148 1.00 94.44 88 ALA A N 1
ATOM 721 C CA . ALA A 1 88 ? 4.376 -3.854 10.751 1.00 94.44 88 ALA A CA 1
ATOM 722 C C . ALA A 1 88 ? 4.097 -4.070 9.256 1.00 94.44 88 ALA A C 1
ATOM 724 O O . ALA A 1 88 ? 4.918 -4.656 8.550 1.00 94.44 88 ALA A O 1
ATOM 725 N N . VAL A 1 89 ? 2.988 -3.514 8.754 1.00 94.81 89 VAL A N 1
ATOM 726 C CA . VAL A 1 89 ? 2.650 -3.556 7.325 1.00 94.81 89 VAL A CA 1
ATOM 727 C C . VAL A 1 89 ? 3.709 -2.833 6.489 1.00 94.81 89 VAL A C 1
ATOM 729 O O . VAL A 1 89 ? 4.191 -3.375 5.497 1.00 94.81 89 VAL A O 1
ATOM 732 N N . LEU A 1 90 ? 4.147 -1.646 6.915 1.00 94.38 90 LEU A N 1
ATOM 733 C CA . LEU A 1 90 ? 5.198 -0.899 6.219 1.00 94.38 90 LEU A CA 1
ATOM 734 C C . LEU A 1 90 ? 6.538 -1.623 6.200 1.00 94.38 90 LEU A C 1
ATOM 736 O O . LEU A 1 90 ? 7.234 -1.596 5.186 1.00 94.38 90 LEU A O 1
ATOM 740 N N . GLN A 1 91 ? 6.907 -2.273 7.303 1.00 94.19 91 GLN A N 1
ATOM 741 C CA . GLN A 1 91 ? 8.117 -3.086 7.351 1.00 94.19 91 GLN A CA 1
ATOM 742 C C . GLN A 1 91 ? 8.032 -4.266 6.382 1.00 94.19 91 GLN A C 1
ATOM 744 O O . GLN A 1 91 ? 8.990 -4.503 5.650 1.00 94.19 91 GLN A O 1
ATOM 749 N N . SER A 1 92 ? 6.889 -4.953 6.328 1.00 95.56 92 SER A N 1
ATOM 750 C CA . SER A 1 92 ? 6.654 -6.052 5.388 1.00 95.56 92 SER A CA 1
ATOM 751 C C . SER A 1 92 ? 6.782 -5.597 3.929 1.00 95.56 92 SER A C 1
ATOM 753 O O . SER A 1 92 ? 7.605 -6.129 3.179 1.00 95.56 92 SER A O 1
ATOM 755 N N . VAL A 1 93 ? 6.065 -4.533 3.544 1.00 94.44 93 VAL A N 1
ATOM 756 C CA . VAL A 1 93 ? 6.149 -3.942 2.197 1.00 94.44 93 VAL A CA 1
ATOM 757 C C . VAL A 1 93 ? 7.581 -3.510 1.871 1.00 94.44 93 VAL A C 1
ATOM 759 O O . VAL A 1 93 ? 8.113 -3.849 0.815 1.00 94.44 93 VAL A O 1
ATOM 762 N N . GLY A 1 94 ? 8.241 -2.803 2.790 1.00 93.44 94 GLY A N 1
ATOM 763 C CA . GLY A 1 94 ? 9.613 -2.337 2.602 1.00 93.44 94 GLY A CA 1
ATOM 764 C C . GLY A 1 94 ? 10.629 -3.474 2.466 1.00 93.44 94 GLY A C 1
ATOM 765 O O . GLY A 1 94 ? 11.585 -3.341 1.704 1.00 93.44 94 GLY A O 1
ATOM 766 N N . ASN A 1 95 ? 10.437 -4.591 3.170 1.00 93.06 95 ASN A N 1
ATOM 767 C CA . ASN A 1 95 ? 11.293 -5.770 3.044 1.00 93.06 95 ASN A CA 1
ATOM 768 C C . ASN A 1 95 ? 11.109 -6.449 1.687 1.00 93.06 95 ASN A C 1
ATOM 770 O O . ASN A 1 95 ? 12.103 -6.758 1.041 1.00 93.06 95 ASN A O 1
ATOM 774 N N . ARG A 1 96 ? 9.873 -6.598 1.198 1.00 92.38 96 ARG A N 1
ATOM 775 C CA . ARG A 1 96 ? 9.644 -7.169 -0.136 1.00 92.38 96 ARG A CA 1
ATOM 776 C C . ARG A 1 96 ? 10.213 -6.300 -1.255 1.00 92.38 96 ARG A C 1
ATOM 778 O O . ARG A 1 96 ? 10.890 -6.821 -2.132 1.00 92.38 96 ARG A O 1
ATOM 785 N N . LEU A 1 97 ? 10.001 -4.983 -1.198 1.00 89.75 97 LEU A N 1
ATOM 786 C CA . LEU A 1 97 ? 10.595 -4.048 -2.164 1.00 89.75 97 LEU A CA 1
ATOM 787 C C . LEU A 1 97 ? 12.127 -4.103 -2.128 1.00 89.75 97 LEU A C 1
ATOM 789 O O . LEU A 1 97 ? 12.773 -4.009 -3.164 1.00 89.75 97 LEU A O 1
ATOM 793 N N . ARG A 1 98 ? 12.719 -4.273 -0.941 1.00 88.56 98 ARG A N 1
ATOM 794 C CA . ARG A 1 98 ? 14.167 -4.427 -0.783 1.00 88.56 98 ARG A CA 1
ATOM 795 C C . ARG A 1 98 ? 14.673 -5.738 -1.383 1.00 88.56 98 ARG A C 1
ATOM 797 O O . ARG A 1 98 ? 15.688 -5.716 -2.070 1.00 88.56 98 ARG A O 1
ATOM 804 N N . ASN A 1 99 ? 13.986 -6.848 -1.132 1.00 87.44 99 ASN A N 1
ATOM 805 C CA . ASN A 1 99 ? 14.358 -8.143 -1.699 1.00 87.44 99 ASN A CA 1
ATOM 806 C C . ASN A 1 99 ? 14.295 -8.099 -3.223 1.00 87.44 99 ASN A C 1
ATOM 808 O O . ASN A 1 99 ? 15.215 -8.569 -3.871 1.00 87.44 99 ASN A O 1
ATOM 812 N N . GLU A 1 100 ? 13.302 -7.422 -3.799 1.00 84.06 100 GLU A N 1
ATOM 813 C CA . GLU A 1 100 ? 13.239 -7.229 -5.250 1.00 84.06 100 GLU A CA 1
ATOM 814 C C . GLU A 1 100 ? 14.468 -6.479 -5.808 1.00 84.06 100 GLU A C 1
ATOM 816 O O . GLU A 1 100 ? 14.936 -6.796 -6.896 1.00 84.06 100 GLU A O 1
ATOM 821 N N . ILE A 1 101 ? 15.030 -5.520 -5.058 1.00 76.62 101 ILE A N 1
ATOM 822 C CA . ILE A 1 101 ? 16.247 -4.787 -5.458 1.00 76.62 101 ILE A CA 1
ATOM 823 C C . ILE A 1 101 ? 17.498 -5.680 -5.411 1.00 76.62 101 ILE A C 1
ATOM 825 O O . ILE A 1 101 ? 18.373 -5.526 -6.257 1.00 76.62 101 ILE A O 1
ATOM 829 N N . TYR A 1 102 ? 17.625 -6.563 -4.414 1.00 70.88 102 TYR A N 1
ATOM 830 C CA . TYR A 1 102 ? 18.856 -7.339 -4.187 1.00 70.88 102 TYR A CA 1
ATOM 831 C C . TYR A 1 102 ? 18.834 -8.755 -4.780 1.00 70.88 102 TYR A C 1
ATOM 833 O O . TYR A 1 102 ? 19.880 -9.251 -5.187 1.00 70.88 102 TYR A O 1
ATOM 841 N N . GLU A 1 103 ? 17.672 -9.405 -4.812 1.00 66.06 103 GLU A N 1
ATOM 842 C CA . GLU A 1 103 ? 17.472 -10.784 -5.286 1.00 66.06 103 GLU A CA 1
ATOM 843 C C . GLU A 1 103 ? 16.937 -10.838 -6.727 1.00 66.06 103 GLU A C 1
ATOM 845 O O . GLU A 1 103 ? 16.924 -11.902 -7.333 1.00 66.06 103 GLU A O 1
ATOM 850 N N . GLY A 1 104 ? 16.523 -9.702 -7.304 1.00 54.88 104 GLY A N 1
ATOM 851 C CA . GLY A 1 104 ? 16.116 -9.586 -8.712 1.00 54.88 104 GLY A CA 1
ATOM 852 C C . GLY A 1 104 ? 17.265 -9.631 -9.738 1.00 54.88 104 GLY A C 1
ATOM 853 O O . GLY A 1 104 ? 17.016 -9.390 -10.924 1.00 54.88 104 GLY A O 1
ATOM 854 N N . CYS A 1 105 ? 18.498 -9.909 -9.293 1.00 42.34 105 CYS A N 1
ATOM 855 C CA . CYS A 1 105 ? 19.692 -10.116 -10.121 1.00 42.34 105 CYS A CA 1
ATOM 856 C C . CYS A 1 105 ? 19.706 -11.520 -10.741 1.00 42.34 105 CYS A C 1
ATOM 858 O O . CYS A 1 105 ? 19.834 -12.498 -9.974 1.00 42.34 105 CYS A O 1
#

pLDDT: mean 83.24, std 16.18, range [42.0, 97.19]

Secondary structure (DSSP, 8-state):
--HHHHHHHHHHHHHH--SS--S-----HHHHHHHHHHHHHHHH-TTHHHHHHHHHHHHH---HHHHHH-HHHHHHHHHHHHGGGHHHHHHHHHHHHHHHHHH--

Radius of gyration: 13.89 Å; chains: 1; bounding box: 37×22×40 Å

Organism: Nitrososphaera gargensis (strain Ga9.2) (NCBI:txid1237085)

Foldseek 3Di:
DFPQVLLVLQQVLLVVVPPDDDDDDRPDLVVLLVLLLVLQCVQVHPCVSVVLQVCCCPVVVDHSVNCSVGVVVVLVSLCVPVPVCSVSSRVSSVVSSVCCSVVVD

Sequence (105 aa):
MPIRHLVPLLKSHSHNLLGRDWIERRIDDYRILSIMEKGIDDIVGKNSGRLFFHTLRLVYGIDEDKIIQQPELLEEKLQKLFGKSGNAVLQSVGNRLRNEIYEGC